Protein AF-A0A523VK83-F1 (afdb_monomer)

Radius of gyration: 17.77 Å; Cα contacts (8 Å, |Δi|>4): 223; chains: 1; bounding box: 40×34×66 Å

Solvent-accessible surface area (backbone atoms only — not comparable to full-atom values): 9450 Å² total; per-residue (Å²): 132,84,78,69,81,55,69,68,56,59,57,77,62,55,79,77,65,87,81,74,56,62,68,62,51,46,54,49,50,48,26,53,52,44,36,54,47,32,74,79,39,60,70,50,50,71,69,32,21,30,29,53,74,44,35,89,83,42,63,64,11,66,59,45,8,43,40,33,51,95,44,71,65,20,43,52,52,40,47,52,48,39,51,55,42,43,51,50,44,30,69,75,64,32,61,71,53,37,51,48,40,29,51,54,24,27,42,51,37,47,52,50,45,56,75,70,50,60,50,84,48,71,45,58,33,42,44,37,12,43,52,33,39,41,51,51,44,34,70,75,47,30,72,45,75,39,70,51,91,88,49,91,59,73,38,37,33,37,59,54,44,52,53,50,53,53,52,32,72,68,42,88,64,47,95

Mean predicted aligned error: 6.49 Å

Foldseek 3Di:
DDDDPPPVVVLVVPPQDPLDCPVLVVLLVQLVVQAVVCVVPVCVLVQQFDQLLCCVVRVNNLPSLLSYADDDLQSVLQSVLSVPLLSVVCRRPNDVVSVVQQSVQSNVVSVVCSVPPDNGDTHHHSVSSSLSSLVVCCVPQQQPFDDDPPRRDTGGSVVVSVVSVVVQVVDPRHD

Structure (mmCIF, N/CA/C/O backbone):
data_AF-A0A523VK83-F1
#
_entry.id   AF-A0A523VK83-F1
#
loop_
_atom_site.group_PDB
_atom_site.id
_atom_site.type_symbol
_atom_site.label_atom_id
_atom_site.label_alt_id
_atom_site.label_comp_id
_atom_site.label_asym_id
_atom_site.label_entity_id
_atom_site.label_seq_id
_atom_site.pdbx_PDB_ins_code
_atom_site.Cartn_x
_atom_site.Cartn_y
_atom_site.Cartn_z
_atom_site.occupancy
_atom_site.B_iso_or_equiv
_atom_site.auth_seq_id
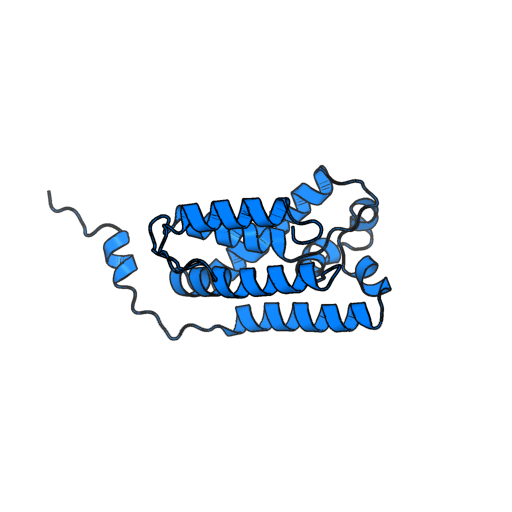_atom_site.auth_comp_id
_atom_site.auth_asym_id
_atom_site.auth_atom_id
_atom_site.pdbx_PDB_model_num
ATOM 1 N N . MET A 1 1 ? -6.320 9.656 44.831 1.00 39.09 1 MET A N 1
ATOM 2 C CA . MET A 1 1 ? -5.625 9.899 43.549 1.00 39.09 1 MET A CA 1
ATOM 3 C C . MET A 1 1 ? -6.657 9.763 42.445 1.00 39.09 1 MET A C 1
ATOM 5 O O . MET A 1 1 ? -7.102 8.655 42.190 1.00 39.09 1 MET A O 1
ATOM 9 N N . ASN A 1 2 ? -7.106 10.881 41.872 1.00 36.34 2 ASN A N 1
ATOM 10 C CA . ASN A 1 2 ? -7.997 10.867 40.713 1.00 36.34 2 ASN A CA 1
ATOM 11 C C . ASN A 1 2 ? -7.197 10.364 39.510 1.00 36.34 2 ASN A C 1
ATOM 13 O O . ASN A 1 2 ? -6.267 11.045 39.074 1.00 36.34 2 ASN A O 1
ATOM 17 N N . LEU A 1 3 ? -7.533 9.174 39.009 1.00 47.09 3 LEU A N 1
ATOM 18 C CA . LEU A 1 3 ? -7.093 8.727 37.692 1.00 47.09 3 LEU A CA 1
ATOM 19 C C . LEU A 1 3 ? -7.618 9.765 36.697 1.00 47.09 3 LEU A C 1
ATOM 21 O O . LEU A 1 3 ? -8.828 9.979 36.591 1.00 47.09 3 LEU A O 1
ATOM 25 N N . LYS A 1 4 ? -6.706 10.494 36.048 1.00 47.31 4 LYS A N 1
ATOM 26 C CA . LYS A 1 4 ? -7.076 11.328 34.903 1.00 47.31 4 LYS A CA 1
ATOM 27 C C . LYS A 1 4 ? -7.744 10.389 33.887 1.00 47.31 4 LYS A C 1
ATOM 29 O O . LYS A 1 4 ? -7.319 9.251 33.793 1.00 47.31 4 LYS A O 1
ATOM 34 N N . PRO A 1 5 ? -8.787 10.795 33.154 1.00 50.03 5 PRO A N 1
ATOM 35 C CA . PRO A 1 5 ? -9.347 9.952 32.105 1.00 50.03 5 PRO A CA 1
ATOM 36 C C . PRO A 1 5 ? -8.283 9.783 31.018 1.00 50.03 5 PRO A C 1
ATOM 38 O O . PRO A 1 5 ? -8.025 10.684 30.217 1.00 50.03 5 PRO A O 1
ATOM 41 N N . ASP A 1 6 ? -7.584 8.659 31.090 1.00 57.16 6 ASP A N 1
ATOM 42 C CA . ASP A 1 6 ? -6.409 8.340 30.298 1.00 57.16 6 ASP A CA 1
ATOM 43 C C . ASP A 1 6 ? -6.800 8.294 28.824 1.00 57.16 6 ASP A C 1
ATOM 45 O O . ASP A 1 6 ? -7.862 7.773 28.494 1.00 57.16 6 ASP A O 1
ATOM 49 N N . PHE A 1 7 ? -5.950 8.853 27.960 1.00 53.97 7 PHE A N 1
ATOM 50 C CA . PHE A 1 7 ? -5.907 8.805 26.487 1.00 53.97 7 PHE A CA 1
ATOM 51 C C . PHE A 1 7 ? -7.018 8.030 25.735 1.00 53.97 7 PHE A C 1
ATOM 53 O O . PHE A 1 7 ? -7.642 8.583 24.832 1.00 53.97 7 PHE A O 1
ATOM 60 N N . ILE A 1 8 ? -7.289 6.782 26.119 1.00 52.12 8 ILE A N 1
ATOM 61 C CA . ILE A 1 8 ? -8.362 5.908 25.622 1.00 52.12 8 ILE A CA 1
ATOM 62 C C . ILE A 1 8 ? -9.760 6.556 25.721 1.00 52.12 8 ILE A C 1
ATOM 64 O O . ILE A 1 8 ? -10.543 6.457 24.778 1.00 52.12 8 ILE A O 1
ATOM 68 N N . TYR A 1 9 ? -10.077 7.263 26.812 1.00 46.09 9 TYR A N 1
ATOM 69 C CA . TYR A 1 9 ? -11.386 7.908 26.995 1.00 46.09 9 TYR A CA 1
ATOM 70 C C . TYR A 1 9 ? -11.573 9.107 26.050 1.00 46.09 9 TYR A C 1
ATOM 72 O O . TYR A 1 9 ? -12.623 9.271 25.432 1.00 46.09 9 TYR A O 1
ATOM 80 N N . ASN A 1 1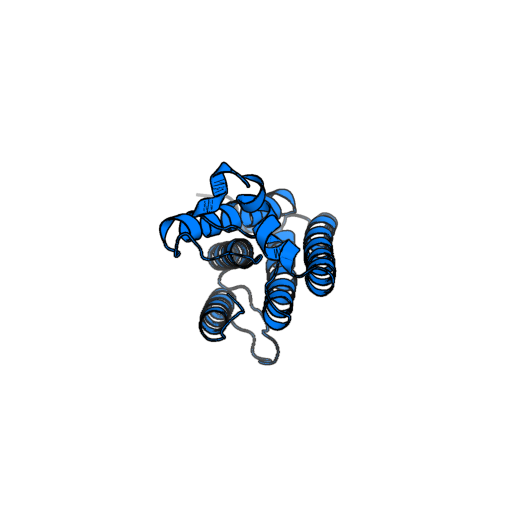0 ? -10.515 9.903 25.856 1.00 45.28 10 ASN A N 1
ATOM 81 C CA . ASN A 1 10 ? -10.504 11.006 24.888 1.00 45.28 10 ASN A CA 1
ATOM 82 C C . ASN A 1 10 ? -10.457 10.516 23.428 1.00 45.28 10 ASN A C 1
ATOM 84 O O . ASN A 1 10 ? -10.894 11.228 22.527 1.00 45.28 10 ASN A O 1
ATOM 88 N N . TRP A 1 11 ? -9.947 9.306 23.182 1.00 51.19 11 TRP A N 1
ATOM 89 C CA . TRP A 1 11 ? -9.942 8.658 21.869 1.00 51.19 11 TRP A CA 1
ATOM 90 C C . TRP A 1 11 ? -11.340 8.179 21.456 1.00 51.19 11 TRP A C 1
ATOM 92 O O . TRP A 1 11 ? -11.766 8.467 20.341 1.00 51.19 11 TRP A O 1
ATOM 102 N N . ALA A 1 12 ? -12.088 7.547 22.367 1.00 49.59 12 ALA A N 1
ATOM 103 C CA . ALA A 1 12 ? -13.473 7.132 22.118 1.00 49.59 12 ALA A CA 1
ATOM 104 C C . ALA A 1 12 ? -14.435 8.321 21.902 1.00 49.59 12 ALA A C 1
ATOM 106 O O . ALA A 1 12 ? -15.454 8.182 21.232 1.00 49.59 12 ALA A O 1
ATOM 107 N N . MET A 1 13 ? -14.096 9.491 22.458 1.00 45.09 13 MET A N 1
ATOM 108 C CA . MET A 1 13 ? -14.888 10.729 22.411 1.00 45.09 13 MET A CA 1
ATOM 109 C C . MET A 1 13 ? -14.418 11.736 21.347 1.00 45.09 13 MET A C 1
ATOM 111 O O . MET A 1 13 ? -14.970 12.836 21.276 1.00 45.09 13 MET A O 1
ATOM 115 N N . ARG A 1 14 ? -13.424 11.412 20.499 1.00 55.75 14 ARG A N 1
ATOM 116 C CA . ARG A 1 14 ? -13.142 12.251 19.324 1.00 55.75 14 ARG A CA 1
ATOM 117 C C . ARG A 1 14 ? -14.352 12.167 18.403 1.00 55.75 14 ARG A C 1
ATOM 119 O O . ARG A 1 14 ? -14.524 11.194 17.680 1.00 55.75 14 ARG A O 1
ATOM 126 N N . THR A 1 15 ? -15.180 13.206 18.427 1.00 45.88 15 THR A N 1
ATOM 127 C CA . THR A 1 15 ? -16.202 13.469 17.416 1.00 45.88 15 THR A CA 1
ATOM 128 C C . THR A 1 15 ? -15.536 13.391 16.050 1.00 45.88 15 THR A C 1
ATOM 130 O O . THR A 1 15 ? -14.782 14.288 15.666 1.00 45.88 15 THR A O 1
ATOM 133 N N . TYR A 1 16 ? -15.747 12.273 15.357 1.00 52.84 16 TYR A N 1
ATOM 134 C CA . TYR A 1 16 ? -15.244 12.059 14.014 1.00 52.84 16 TYR A CA 1
ATOM 135 C C . TYR A 1 16 ? -15.818 13.166 13.130 1.00 52.84 16 TYR A C 1
ATOM 137 O O . TYR A 1 16 ? -17.025 13.226 12.900 1.00 52.84 16 TYR A O 1
ATOM 145 N N . GLY A 1 17 ? -14.953 14.061 12.647 1.00 53.78 17 GLY A N 1
ATOM 146 C CA . GLY A 1 17 ? -15.298 14.885 11.494 1.00 53.78 17 GLY A CA 1
ATOM 147 C C . GLY A 1 17 ? -15.675 13.984 10.309 1.00 53.78 17 GLY A C 1
ATOM 148 O O . GLY A 1 17 ? -15.381 12.783 10.336 1.00 53.78 17 GLY A O 1
ATOM 149 N N . PRO A 1 18 ? -16.324 14.523 9.264 1.00 59.97 18 PRO A N 1
ATOM 150 C CA . PRO A 1 18 ? -16.64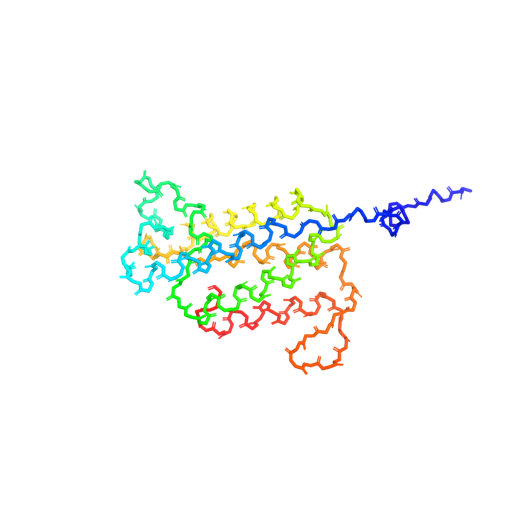3 13.744 8.073 1.00 59.97 18 PRO A CA 1
ATOM 151 C C . PRO A 1 18 ? -15.383 13.027 7.573 1.00 59.97 18 PRO A C 1
ATOM 153 O O . PRO A 1 18 ? -14.348 13.648 7.328 1.00 59.97 18 PRO A O 1
ATOM 156 N N . VAL A 1 19 ? -15.454 11.697 7.491 1.00 67.19 19 VAL A N 1
ATOM 157 C CA . VAL A 1 19 ? -14.323 10.866 7.073 1.00 67.19 19 VAL A CA 1
ATOM 158 C C . VAL A 1 19 ? -14.108 11.103 5.585 1.00 67.19 19 VAL A C 1
ATOM 160 O O . VAL A 1 19 ? -14.899 10.657 4.755 1.00 67.19 19 VAL A O 1
ATOM 163 N N . ASN A 1 20 ? -13.035 11.814 5.255 1.00 81.06 20 ASN A N 1
ATOM 164 C CA . ASN A 1 20 ? -12.647 12.057 3.879 1.00 81.06 20 ASN A CA 1
ATOM 165 C C . ASN A 1 20 ? -11.939 10.818 3.311 1.00 81.06 20 ASN A C 1
ATOM 167 O O . ASN A 1 20 ? -10.779 10.563 3.621 1.00 81.06 20 ASN A O 1
ATOM 171 N N . LEU A 1 21 ? -12.645 10.038 2.488 1.00 86.81 21 LEU A N 1
ATOM 172 C CA . LEU A 1 21 ? -12.088 8.860 1.814 1.00 86.81 21 LEU A CA 1
ATOM 173 C C . LEU A 1 21 ? -11.334 9.209 0.518 1.00 86.81 21 LEU A C 1
ATOM 175 O O . LEU A 1 21 ? -10.878 8.297 -0.169 1.00 86.81 21 LEU A O 1
ATOM 179 N N . ASN A 1 22 ? -11.197 10.492 0.163 1.00 91.31 22 ASN A N 1
ATOM 180 C CA . ASN A 1 22 ? -10.659 10.902 -1.136 1.00 91.31 22 ASN A CA 1
ATOM 181 C C . ASN A 1 22 ? -9.246 10.371 -1.377 1.00 91.31 22 ASN A C 1
ATOM 183 O O . ASN A 1 22 ? -8.973 9.881 -2.466 1.00 91.31 22 ASN A O 1
ATOM 187 N N . ALA A 1 23 ? -8.369 10.406 -0.371 1.00 93.81 23 ALA A N 1
ATOM 188 C CA . ALA A 1 23 ? -7.006 9.902 -0.516 1.00 93.81 23 ALA A CA 1
ATOM 189 C C . ALA A 1 23 ? -6.968 8.385 -0.772 1.00 93.81 23 ALA A C 1
ATOM 191 O O . ALA A 1 23 ? -6.262 7.924 -1.665 1.00 93.81 23 ALA A O 1
ATOM 192 N N . LEU A 1 24 ? -7.784 7.614 -0.045 1.00 96.75 24 LEU A N 1
ATOM 193 C CA . LEU A 1 24 ? -7.911 6.169 -0.242 1.00 96.75 24 LEU A CA 1
ATOM 194 C C . LEU A 1 24 ? -8.421 5.845 -1.652 1.00 96.75 24 LEU A C 1
ATOM 196 O O . LEU A 1 24 ? -7.824 5.034 -2.359 1.00 96.75 24 LEU A O 1
ATOM 200 N N . TRP A 1 25 ? -9.505 6.499 -2.073 1.00 96.94 25 TRP A N 1
ATOM 201 C CA . TRP A 1 25 ? -10.079 6.293 -3.401 1.00 96.94 25 TRP A CA 1
ATOM 202 C C . TRP A 1 25 ? -9.153 6.754 -4.519 1.00 96.94 25 TRP A C 1
ATOM 204 O O . TRP A 1 25 ? -9.090 6.096 -5.552 1.00 96.94 25 TRP A O 1
ATOM 214 N N . PHE A 1 26 ? -8.404 7.835 -4.309 1.00 97.56 26 PHE A N 1
ATOM 215 C CA . PHE A 1 26 ? -7.387 8.291 -5.246 1.00 97.56 26 PHE A CA 1
ATOM 216 C C . PHE A 1 26 ? -6.301 7.232 -5.437 1.00 97.56 26 PHE A C 1
ATOM 218 O O . PHE A 1 26 ? -5.976 6.897 -6.570 1.00 97.56 26 PHE A O 1
ATOM 225 N N . MET A 1 27 ? -5.782 6.656 -4.351 1.00 98.38 27 MET A N 1
ATOM 226 C CA . MET A 1 27 ? -4.757 5.612 -4.426 1.00 98.38 27 MET A CA 1
ATOM 227 C C . MET A 1 27 ? -5.273 4.354 -5.134 1.00 98.38 27 MET A C 1
ATOM 229 O O . MET A 1 27 ? -4.594 3.834 -6.015 1.00 98.38 27 MET A O 1
ATOM 233 N N . ILE A 1 28 ? -6.492 3.907 -4.807 1.00 98.50 28 ILE A N 1
ATOM 234 C CA . ILE A 1 28 ? -7.137 2.772 -5.486 1.00 98.50 28 ILE A CA 1
ATOM 235 C C . ILE A 1 28 ? -7.337 3.080 -6.974 1.00 98.50 28 ILE A C 1
ATOM 237 O O . ILE A 1 28 ? -6.965 2.282 -7.832 1.00 98.50 28 ILE A O 1
ATOM 241 N N . GLY A 1 29 ? -7.893 4.250 -7.295 1.00 98.38 29 GLY A N 1
ATOM 242 C CA . GLY A 1 29 ? -8.142 4.680 -8.669 1.00 98.38 29 GLY A CA 1
ATOM 243 C C . GLY A 1 29 ? -6.857 4.792 -9.487 1.00 98.38 29 GLY A C 1
ATOM 244 O O . GLY A 1 29 ? -6.825 4.347 -10.634 1.00 98.38 29 GLY A O 1
ATOM 245 N N . LEU A 1 30 ? -5.782 5.312 -8.890 1.00 98.50 30 LEU A N 1
ATOM 246 C CA . LEU A 1 30 ? -4.458 5.385 -9.503 1.00 98.50 30 LEU A CA 1
ATOM 247 C C . LEU A 1 30 ? -3.910 3.985 -9.798 1.00 98.50 30 LEU A C 1
ATOM 249 O O . LEU A 1 30 ? -3.506 3.725 -10.929 1.00 98.50 30 LEU A O 1
ATOM 253 N N . SER A 1 31 ? -3.948 3.069 -8.827 1.00 98.50 31 SER A N 1
ATOM 254 C CA . SER A 1 31 ? -3.484 1.690 -9.015 1.00 98.50 31 SER A CA 1
ATOM 255 C C . SER A 1 31 ? -4.264 0.943 -10.092 1.00 98.50 31 SER A C 1
ATOM 257 O O . SER A 1 31 ? -3.668 0.277 -10.936 1.00 98.50 31 SER A O 1
ATOM 259 N N . VAL A 1 32 ? -5.592 1.085 -10.107 1.00 98.44 32 VAL A N 1
ATOM 260 C CA . VAL A 1 32 ? -6.450 0.482 -11.136 1.00 98.44 32 VAL A CA 1
ATOM 261 C C . VAL A 1 32 ? -6.154 1.076 -12.511 1.00 98.44 32 VAL A C 1
ATOM 263 O O . VAL A 1 32 ? -6.004 0.332 -13.477 1.00 98.44 32 VAL A O 1
ATOM 266 N N . SER A 1 33 ? -6.002 2.398 -12.607 1.00 98.38 33 SER A N 1
ATOM 267 C CA . SER A 1 33 ? -5.678 3.069 -13.871 1.00 98.38 33 SER A CA 1
ATOM 268 C C . SER A 1 33 ? -4.323 2.617 -14.417 1.00 98.38 33 SER A C 1
ATOM 270 O O . SER A 1 33 ? -4.221 2.271 -15.592 1.00 98.38 33 SER A O 1
ATOM 272 N N . LEU A 1 34 ? -3.294 2.549 -13.566 1.00 98.19 34 LEU A N 1
ATOM 273 C CA . LEU A 1 34 ? -1.971 2.057 -13.954 1.00 98.19 34 LEU A CA 1
ATOM 274 C C . LEU A 1 34 ? -2.004 0.586 -14.365 1.00 98.19 34 LEU A C 1
ATOM 276 O O . LEU A 1 34 ? -1.321 0.218 -15.313 1.00 98.19 34 LEU A O 1
ATOM 280 N N . PHE A 1 35 ? -2.829 -0.241 -13.723 1.00 98.06 35 PHE A N 1
ATOM 281 C CA . PHE A 1 35 ? -3.013 -1.626 -14.145 1.00 98.06 35 PHE A CA 1
ATOM 282 C C . PHE A 1 35 ? -3.645 -1.732 -15.537 1.00 98.06 35 PHE A C 1
ATOM 284 O O . PHE A 1 35 ? -3.191 -2.518 -16.357 1.00 98.06 35 PHE A O 1
ATOM 291 N N . PHE A 1 36 ? -4.631 -0.896 -15.874 1.00 98.12 36 PHE A N 1
ATOM 292 C CA . PHE A 1 36 ? -5.132 -0.844 -17.253 1.00 98.12 36 PHE A CA 1
ATOM 293 C C . PHE A 1 36 ? -4.055 -0.399 -18.247 1.00 98.12 36 PHE A C 1
ATOM 295 O O . PHE A 1 36 ? -3.973 -0.949 -19.344 1.00 98.12 36 PHE A O 1
ATOM 302 N N . VAL A 1 37 ? -3.194 0.549 -17.866 1.00 98.00 37 VAL A N 1
ATOM 303 C CA . VAL A 1 37 ? -2.048 0.941 -18.699 1.00 98.00 37 VAL A CA 1
ATOM 304 C C . VAL A 1 37 ? -1.094 -0.237 -18.900 1.00 98.00 37 VAL A C 1
ATOM 306 O O . VAL A 1 37 ? -0.707 -0.491 -20.038 1.00 98.00 37 VAL A O 1
ATOM 309 N N . THR A 1 38 ? -0.762 -1.007 -17.858 1.00 96.81 38 THR A N 1
ATOM 310 C CA . THR A 1 38 ? 0.117 -2.180 -18.002 1.00 96.81 38 THR A CA 1
ATOM 311 C C . THR A 1 38 ? -0.519 -3.307 -18.817 1.00 96.81 38 THR A C 1
ATOM 313 O O . THR A 1 38 ? 0.205 -4.031 -19.491 1.00 96.81 38 THR A O 1
ATOM 316 N N . LEU A 1 39 ? -1.852 -3.432 -18.851 1.00 96.50 39 LEU A N 1
ATOM 317 C CA . LEU A 1 39 ? -2.531 -4.361 -19.767 1.00 96.50 39 LEU A CA 1
ATOM 318 C C . LEU A 1 39 ? -2.361 -3.963 -21.242 1.00 96.50 39 LEU A C 1
ATOM 320 O O . LEU A 1 39 ? -2.269 -4.831 -22.107 1.00 96.50 39 LEU A O 1
ATOM 324 N N . LEU A 1 40 ? -2.319 -2.661 -21.540 1.00 97.44 40 LEU A N 1
ATOM 325 C CA . LEU A 1 40 ? -2.146 -2.140 -22.903 1.00 97.44 40 LEU A CA 1
ATOM 326 C C . LEU A 1 40 ? -0.672 -2.032 -23.322 1.00 97.44 40 LEU A C 1
ATOM 328 O O . LEU A 1 40 ? -0.362 -2.067 -24.516 1.00 97.44 40 LEU A O 1
ATOM 332 N N . ARG A 1 41 ? 0.217 -1.825 -22.347 1.00 97.12 41 ARG A N 1
ATOM 333 C CA . ARG A 1 41 ? 1.654 -1.558 -22.495 1.00 97.12 41 ARG A CA 1
ATOM 334 C C . ARG A 1 41 ? 2.427 -2.281 -21.384 1.00 97.12 41 ARG A C 1
ATOM 336 O O . ARG A 1 41 ? 2.821 -1.633 -20.405 1.00 97.12 41 ARG A O 1
ATOM 343 N N . PRO A 1 42 ? 2.615 -3.612 -21.485 1.00 96.19 42 PRO A N 1
ATOM 344 C CA . PRO A 1 42 ? 3.240 -4.423 -20.435 1.00 96.19 42 PRO A CA 1
ATOM 345 C C . PRO A 1 42 ? 4.614 -3.919 -19.989 1.00 96.19 42 PRO A C 1
ATOM 347 O O . PRO A 1 42 ? 4.940 -3.983 -18.809 1.00 96.19 42 PRO A O 1
ATOM 350 N N . GLU A 1 43 ? 5.388 -3.336 -20.902 1.00 95.62 43 GLU A N 1
ATO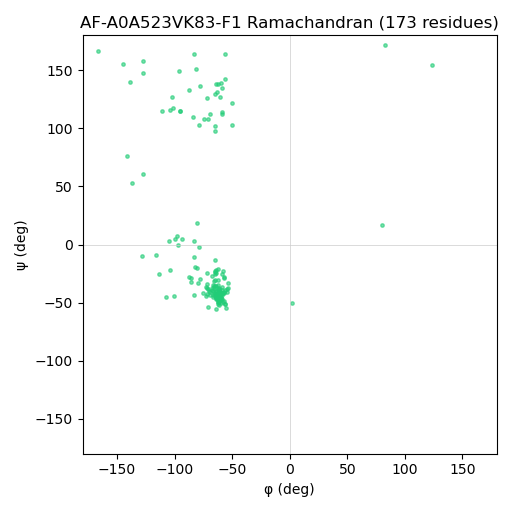M 351 C CA . GLU A 1 43 ? 6.699 -2.740 -20.652 1.00 95.62 43 GLU A CA 1
ATOM 352 C C . GLU A 1 43 ? 6.689 -1.620 -19.599 1.00 95.62 43 GLU A C 1
ATOM 354 O O . GLU A 1 43 ? 7.699 -1.381 -18.938 1.00 95.62 43 GLU A O 1
ATOM 359 N N . THR A 1 44 ? 5.532 -0.989 -19.369 1.00 96.25 44 THR A N 1
ATOM 360 C CA . THR A 1 44 ? 5.340 0.031 -18.327 1.00 96.25 44 THR A CA 1
ATOM 361 C C . THR A 1 44 ? 5.688 -0.503 -16.933 1.00 96.25 44 THR A C 1
ATOM 363 O O . THR A 1 44 ? 6.128 0.261 -16.073 1.00 96.25 44 THR A O 1
ATOM 366 N N . ILE A 1 45 ? 5.553 -1.818 -16.704 1.00 96.62 45 ILE A N 1
ATOM 367 C CA . ILE A 1 45 ? 5.913 -2.438 -15.426 1.00 96.62 45 ILE A CA 1
ATOM 368 C C . ILE A 1 45 ? 7.401 -2.282 -15.103 1.00 96.62 45 ILE A C 1
ATOM 370 O O . ILE A 1 45 ? 7.743 -2.088 -13.944 1.00 96.62 45 ILE A O 1
ATOM 374 N N . TYR A 1 46 ? 8.278 -2.306 -16.109 1.00 96.12 46 TYR A N 1
ATOM 375 C CA . TYR A 1 46 ? 9.724 -2.182 -15.915 1.00 96.12 46 TYR A CA 1
ATOM 376 C C . TYR A 1 46 ? 10.171 -0.733 -15.736 1.00 96.12 46 TYR A C 1
ATOM 378 O O . TYR A 1 46 ? 11.243 -0.499 -15.198 1.00 96.12 46 TYR A O 1
ATOM 386 N N . PHE A 1 47 ? 9.354 0.227 -16.177 1.00 97.00 47 PHE A N 1
ATOM 387 C CA . PHE A 1 47 ? 9.615 1.655 -16.000 1.00 97.00 47 PHE A CA 1
ATOM 388 C C . PHE A 1 47 ? 9.110 2.184 -14.652 1.00 97.00 47 PHE A C 1
ATOM 390 O O . PHE A 1 47 ? 9.669 3.127 -14.098 1.00 97.00 47 PHE A O 1
ATOM 397 N N . LEU A 1 48 ? 8.019 1.613 -14.132 1.00 97.94 48 LEU A N 1
ATOM 398 C CA . LEU A 1 48 ? 7.401 2.049 -12.876 1.00 97.94 48 LEU A CA 1
ATOM 399 C C . LEU A 1 48 ? 7.690 1.113 -11.696 1.00 97.94 48 LEU A C 1
ATOM 401 O O . LEU A 1 48 ? 7.561 1.542 -10.548 1.00 97.94 48 LEU A O 1
ATOM 405 N N . GLY A 1 49 ? 8.044 -0.143 -11.959 1.00 97.81 49 GLY A N 1
ATOM 406 C CA . GLY A 1 49 ? 8.402 -1.139 -10.957 1.00 97.81 49 GLY A CA 1
ATOM 407 C C . GLY A 1 49 ? 9.842 -0.999 -10.480 1.00 97.81 49 GLY A C 1
ATOM 408 O O . GLY A 1 49 ? 10.724 -0.544 -11.201 1.00 97.81 49 GLY A O 1
ATOM 409 N N . LEU A 1 50 ? 10.083 -1.400 -9.238 1.00 98.12 50 LEU A N 1
ATOM 410 C CA . LEU A 1 50 ? 11.367 -1.243 -8.573 1.00 98.12 50 LEU A CA 1
ATOM 411 C C . LEU A 1 50 ? 12.299 -2.388 -8.952 1.00 98.12 50 LEU A C 1
ATOM 413 O O . LEU A 1 50 ? 12.103 -3.515 -8.512 1.00 98.12 50 LEU A O 1
ATOM 417 N N . THR A 1 51 ? 13.337 -2.101 -9.732 1.00 98.06 51 THR A N 1
ATOM 418 C CA . THR A 1 51 ? 14.414 -3.060 -10.014 1.00 98.06 51 THR A CA 1
ATOM 419 C C . THR A 1 51 ? 15.690 -2.573 -9.324 1.00 98.06 51 THR A C 1
ATOM 421 O O . THR A 1 51 ? 16.182 -1.509 -9.704 1.00 98.06 51 THR A O 1
ATOM 424 N N . PRO A 1 52 ? 16.249 -3.292 -8.325 1.00 97.50 52 PRO A N 1
ATOM 425 C CA . PRO A 1 52 ? 17.354 -2.779 -7.511 1.00 97.50 52 PRO A CA 1
ATOM 426 C C . PRO A 1 52 ? 18.575 -2.350 -8.332 1.00 97.50 52 PRO A C 1
ATOM 428 O O . PRO A 1 52 ? 19.156 -1.303 -8.061 1.00 97.50 52 PRO A O 1
ATOM 431 N N . ALA A 1 53 ? 18.917 -3.105 -9.381 1.00 97.12 53 ALA A N 1
ATOM 432 C CA . ALA A 1 53 ? 20.028 -2.783 -10.277 1.00 97.12 53 ALA A CA 1
ATOM 433 C C . ALA A 1 53 ? 19.831 -1.487 -11.085 1.00 97.12 53 ALA A C 1
ATOM 435 O O . ALA A 1 53 ? 20.813 -0.900 -11.524 1.00 97.12 53 ALA A O 1
ATOM 436 N N . LEU A 1 54 ? 18.586 -1.037 -11.278 1.00 97.06 54 LEU A N 1
ATOM 437 C CA . LEU A 1 54 ? 18.242 0.153 -12.066 1.00 97.06 54 LEU A CA 1
ATOM 438 C C . LEU A 1 54 ? 17.850 1.349 -11.193 1.00 97.06 54 LEU A C 1
ATOM 440 O O . LEU A 1 54 ? 17.486 2.398 -11.718 1.00 97.06 54 LEU A O 1
ATOM 444 N N . LEU A 1 55 ? 17.919 1.228 -9.864 1.00 96.44 55 LEU A N 1
ATOM 445 C CA . LEU A 1 55 ? 17.420 2.256 -8.948 1.00 96.44 55 LEU A CA 1
ATOM 446 C C . LEU A 1 55 ? 18.096 3.622 -9.153 1.00 96.44 55 LEU A C 1
ATOM 448 O O . LEU A 1 55 ? 17.436 4.652 -9.041 1.00 96.44 55 LEU A O 1
ATOM 452 N N . SER A 1 56 ? 19.393 3.643 -9.473 1.00 96.75 56 SER A N 1
ATOM 453 C CA . SER A 1 56 ? 20.128 4.884 -9.755 1.00 96.75 56 SER A CA 1
ATOM 454 C C . SER A 1 56 ? 19.640 5.598 -11.016 1.00 96.75 56 SER A C 1
ATOM 456 O O . SER A 1 56 ? 19.688 6.822 -11.084 1.00 96.75 56 SER A O 1
ATOM 458 N N . GLU A 1 57 ? 19.172 4.840 -12.005 1.00 97.62 57 GLU A N 1
ATOM 459 C CA . GLU A 1 57 ? 18.658 5.359 -13.276 1.00 97.62 57 GLU A CA 1
ATOM 460 C C . GLU A 1 57 ? 17.163 5.685 -13.189 1.00 97.62 57 GLU A C 1
ATOM 462 O O . GLU A 1 57 ? 16.675 6.579 -13.879 1.00 97.62 57 GLU A O 1
ATOM 467 N N . GLN A 1 58 ? 16.440 4.976 -12.319 1.00 97.50 58 GLN A N 1
ATOM 468 C CA . GLN A 1 58 ? 14.992 5.063 -12.163 1.00 97.50 58 GLN A CA 1
ATOM 469 C C . GLN A 1 58 ? 14.588 5.308 -10.698 1.00 97.50 58 GLN A C 1
ATOM 471 O O . GLN A 1 58 ? 13.860 4.506 -10.103 1.00 97.50 58 GLN A O 1
ATOM 476 N N . PRO A 1 59 ? 15.016 6.423 -10.075 1.00 97.38 59 PRO A N 1
ATOM 477 C CA . PRO A 1 59 ? 14.795 6.666 -8.647 1.00 97.38 59 PRO A CA 1
ATOM 478 C C . PRO A 1 59 ? 13.314 6.817 -8.270 1.00 97.38 59 PRO A C 1
ATOM 480 O O . PRO A 1 59 ? 12.938 6.560 -7.128 1.00 97.38 59 PRO A O 1
ATOM 483 N N . TRP A 1 60 ? 12.445 7.193 -9.216 1.00 98.19 60 TRP A N 1
ATOM 484 C CA . TRP A 1 60 ? 10.997 7.292 -8.986 1.00 98.19 60 TRP A CA 1
ATOM 485 C C . TRP A 1 60 ? 10.347 5.937 -8.669 1.00 98.19 60 TRP A C 1
ATOM 487 O O . TRP A 1 60 ? 9.301 5.906 -8.015 1.00 98.19 60 TRP A O 1
ATOM 497 N N . THR A 1 61 ? 10.980 4.824 -9.065 1.00 98.06 61 THR A N 1
ATOM 498 C CA . THR A 1 61 ? 10.464 3.461 -8.858 1.00 98.06 61 THR A CA 1
ATOM 499 C C . THR A 1 61 ? 10.315 3.092 -7.389 1.00 98.06 61 THR A C 1
ATOM 501 O O . THR A 1 61 ? 9.473 2.260 -7.058 1.00 98.06 61 THR A O 1
ATOM 504 N N . ILE A 1 62 ? 11.021 3.772 -6.480 1.00 97.56 62 ILE A N 1
ATOM 505 C CA . ILE A 1 62 ? 10.849 3.579 -5.036 1.00 97.56 62 ILE A CA 1
ATOM 506 C C . ILE A 1 62 ? 9.451 3.982 -4.541 1.00 97.56 62 ILE A C 1
ATOM 508 O O . ILE A 1 62 ? 8.997 3.458 -3.528 1.00 97.56 62 ILE A O 1
ATOM 512 N N . ILE A 1 63 ? 8.757 4.879 -5.252 1.00 98.19 63 ILE A N 1
ATOM 513 C CA . ILE A 1 63 ? 7.374 5.275 -4.953 1.00 98.19 63 ILE A CA 1
ATOM 514 C C . ILE A 1 63 ? 6.405 4.691 -5.978 1.00 98.19 63 ILE A C 1
ATOM 516 O O . ILE A 1 63 ? 5.365 4.163 -5.594 1.00 98.19 63 ILE A O 1
ATOM 520 N N . SER A 1 64 ? 6.707 4.764 -7.279 1.00 98.38 64 SER A N 1
ATOM 521 C CA . SER A 1 64 ? 5.752 4.328 -8.307 1.00 98.38 64 SER A CA 1
ATOM 522 C C . SER A 1 64 ? 5.458 2.829 -8.251 1.00 98.38 64 SER A C 1
ATOM 524 O O . SER A 1 64 ? 4.327 2.435 -8.534 1.00 98.38 64 SER A O 1
ATOM 526 N N . SER A 1 65 ? 6.419 2.004 -7.815 1.00 98.19 65 SER A N 1
ATOM 527 C CA . SER A 1 65 ? 6.227 0.554 -7.652 1.00 98.19 65 SER A CA 1
ATOM 528 C C . SER A 1 65 ? 5.076 0.215 -6.711 1.00 98.19 65 SER A C 1
ATOM 530 O O . SER A 1 65 ? 4.393 -0.781 -6.933 1.00 98.19 65 SER A O 1
ATOM 532 N N . MET A 1 66 ? 4.788 1.088 -5.740 1.00 98.50 66 MET A N 1
ATOM 533 C CA . MET A 1 66 ? 3.696 0.927 -4.777 1.00 98.50 66 MET A CA 1
ATOM 534 C C . MET A 1 66 ? 2.301 0.970 -5.421 1.00 98.50 66 MET A C 1
ATOM 536 O O . MET A 1 66 ? 1.318 0.623 -4.770 1.00 98.50 66 MET A O 1
ATOM 540 N N . PHE A 1 67 ? 2.188 1.410 -6.679 1.00 98.50 67 PHE A N 1
ATOM 541 C CA . PHE A 1 67 ? 0.912 1.549 -7.385 1.00 98.50 67 PHE A CA 1
ATOM 542 C C . PHE A 1 67 ? 0.774 0.626 -8.600 1.00 98.50 67 PHE A C 1
ATOM 544 O O . PHE A 1 67 ? -0.322 0.519 -9.153 1.00 98.50 67 PHE A O 1
ATOM 551 N N . VAL A 1 68 ? 1.843 -0.058 -9.007 1.00 97.88 68 VAL A N 1
ATOM 552 C CA . VAL A 1 68 ? 1.848 -0.977 -10.154 1.00 97.88 68 VAL A CA 1
ATOM 553 C C . VAL A 1 68 ? 1.643 -2.411 -9.680 1.00 97.88 68 VAL A C 1
ATOM 555 O O . VAL A 1 68 ? 2.029 -2.754 -8.571 1.00 97.88 68 VAL A O 1
ATOM 558 N N . HIS A 1 69 ? 1.010 -3.255 -10.496 1.00 97.56 69 HIS A N 1
ATOM 559 C CA . HIS A 1 69 ? 0.707 -4.641 -10.136 1.00 97.56 69 HIS A CA 1
ATOM 560 C C . HIS A 1 69 ? 0.956 -5.573 -11.329 1.00 97.56 69 HIS A C 1
ATOM 562 O O . HIS A 1 69 ? 0.627 -5.237 -12.465 1.00 97.56 69 HIS A O 1
ATOM 568 N N . ALA A 1 70 ? 1.528 -6.749 -11.060 1.00 94.00 70 ALA A N 1
ATOM 569 C CA . ALA A 1 70 ? 1.968 -7.704 -12.086 1.00 94.00 70 ALA A CA 1
ATOM 570 C C . ALA A 1 70 ? 0.860 -8.627 -12.627 1.00 94.00 70 ALA A C 1
ATOM 572 O O . ALA A 1 70 ? 1.070 -9.330 -13.611 1.00 94.00 70 ALA A O 1
ATOM 573 N N . GLY A 1 71 ? -0.316 -8.658 -11.996 1.00 94.62 71 GLY A N 1
ATOM 574 C CA . GLY A 1 71 ? -1.391 -9.563 -12.390 1.00 94.62 71 GLY A CA 1
ATOM 575 C C . GLY A 1 71 ? -2.732 -9.213 -11.762 1.00 94.62 71 GLY A C 1
ATOM 576 O O . GLY A 1 71 ? -2.808 -8.421 -10.822 1.00 94.62 71 GLY A O 1
ATOM 577 N N . PHE A 1 72 ? -3.795 -9.821 -12.289 1.00 94.88 72 PHE A N 1
ATOM 578 C CA . PHE A 1 72 ? -5.167 -9.534 -11.866 1.00 94.88 72 PHE A CA 1
ATOM 579 C C . PHE A 1 72 ? -5.429 -9.911 -10.402 1.00 94.88 72 PHE A C 1
ATOM 581 O O . PHE A 1 72 ? -5.977 -9.105 -9.654 1.00 94.88 72 PHE A O 1
ATOM 588 N N . SER A 1 73 ? -5.005 -11.104 -9.970 1.00 93.69 73 SER A N 1
ATOM 589 C CA . SER A 1 73 ? -5.102 -11.509 -8.561 1.00 93.69 73 SER A CA 1
ATOM 590 C C . SER A 1 73 ? -4.337 -10.539 -7.663 1.00 93.69 73 SER A C 1
ATOM 592 O O . SER A 1 73 ? -4.872 -10.090 -6.651 1.00 93.69 73 SER A O 1
ATOM 594 N N . HIS A 1 74 ? -3.132 -10.149 -8.081 1.00 95.56 74 HIS A N 1
ATOM 595 C CA . HIS A 1 74 ? -2.275 -9.240 -7.334 1.00 95.56 74 HIS A CA 1
ATOM 596 C C . HIS A 1 74 ? -2.989 -7.917 -7.024 1.00 95.56 74 HIS A C 1
ATOM 598 O O . HIS A 1 74 ? -3.128 -7.546 -5.856 1.00 95.56 74 HIS A O 1
ATOM 604 N N . ILE A 1 75 ? -3.509 -7.234 -8.051 1.00 97.31 75 ILE A N 1
ATOM 605 C CA . ILE A 1 75 ? -4.244 -5.981 -7.849 1.00 97.31 75 ILE A CA 1
ATOM 606 C C . ILE A 1 75 ? -5.553 -6.199 -7.090 1.00 97.31 75 ILE A C 1
ATOM 608 O O . ILE A 1 75 ? -5.857 -5.420 -6.192 1.00 97.31 75 ILE A O 1
ATOM 612 N N . LEU A 1 76 ? -6.311 -7.256 -7.391 1.00 95.38 76 LEU A N 1
ATOM 613 C CA . LEU A 1 76 ? -7.598 -7.516 -6.747 1.00 95.38 76 LEU A CA 1
ATOM 614 C C . LEU A 1 76 ? -7.450 -7.599 -5.223 1.00 95.38 76 LEU A C 1
ATOM 616 O O . LEU A 1 76 ? -8.142 -6.892 -4.489 1.00 95.38 76 LEU A O 1
ATOM 620 N N . PHE A 1 77 ? -6.514 -8.419 -4.744 1.00 93.75 77 PHE A N 1
ATOM 621 C CA . PHE A 1 77 ? -6.300 -8.603 -3.312 1.00 93.75 77 PHE A CA 1
ATOM 622 C C . PHE A 1 77 ? -5.649 -7.385 -2.652 1.00 93.75 77 PHE A C 1
ATOM 624 O O . PHE A 1 77 ? -6.021 -7.051 -1.524 1.00 93.75 77 PHE A O 1
ATOM 631 N N . ASN A 1 78 ? -4.764 -6.663 -3.347 1.00 96.62 78 ASN A N 1
ATOM 632 C CA . ASN A 1 78 ? -4.216 -5.406 -2.832 1.00 96.62 78 ASN A CA 1
ATOM 633 C C . ASN A 1 78 ? -5.307 -4.342 -2.676 1.00 96.62 78 ASN A C 1
ATOM 635 O O . ASN A 1 78 ? -5.381 -3.700 -1.635 1.00 96.62 78 ASN A O 1
ATOM 639 N N . MET A 1 79 ? -6.196 -4.173 -3.656 1.00 97.44 79 MET A N 1
ATOM 640 C CA . MET A 1 79 ? -7.246 -3.150 -3.591 1.00 97.44 79 MET A CA 1
ATOM 641 C C . MET A 1 79 ? -8.319 -3.487 -2.557 1.00 97.44 79 MET A C 1
ATOM 643 O O . MET A 1 79 ? -8.755 -2.598 -1.828 1.00 97.44 79 MET A O 1
ATOM 647 N N . ILE A 1 80 ? -8.700 -4.763 -2.428 1.00 94.31 80 ILE A N 1
ATOM 648 C CA . ILE A 1 80 ? -9.592 -5.226 -1.355 1.00 94.31 80 ILE A CA 1
ATOM 649 C C . ILE A 1 80 ? -8.962 -4.930 0.012 1.00 94.31 80 ILE A C 1
ATOM 651 O O . ILE A 1 80 ? -9.593 -4.312 0.871 1.00 94.31 80 ILE A O 1
ATOM 655 N N . SER A 1 81 ? -7.701 -5.316 0.206 1.00 94.81 81 SER A N 1
ATOM 656 C CA . SER A 1 81 ? -7.007 -5.143 1.486 1.00 94.81 81 SER A CA 1
ATOM 657 C C . SER A 1 81 ? -6.784 -3.668 1.817 1.00 94.81 81 SER A C 1
ATOM 659 O O . SER A 1 81 ? -7.054 -3.243 2.941 1.00 94.81 81 SER A O 1
ATOM 661 N N . LEU A 1 82 ? -6.371 -2.864 0.833 1.00 97.19 82 LEU A N 1
ATOM 662 C CA . LEU A 1 82 ? -6.221 -1.419 0.964 1.00 97.19 82 LEU A CA 1
ATOM 663 C C . LEU A 1 82 ? -7.556 -0.754 1.298 1.00 97.19 82 LEU A C 1
ATOM 665 O O . LEU A 1 82 ? -7.598 0.093 2.183 1.00 97.19 82 LEU A O 1
ATOM 669 N N . TYR A 1 83 ? -8.655 -1.154 0.656 1.00 95.62 83 TYR A N 1
ATOM 670 C CA . TYR A 1 83 ? -9.973 -0.612 0.964 1.00 95.62 83 TYR A CA 1
ATOM 671 C C . TYR A 1 83 ? -10.381 -0.901 2.410 1.00 95.62 83 TYR A C 1
ATOM 673 O O . TYR A 1 83 ? -10.730 0.031 3.134 1.00 95.62 83 TYR A O 1
ATOM 681 N N . PHE A 1 84 ? -10.311 -2.158 2.859 1.00 92.12 84 PHE A N 1
ATOM 682 C CA . PHE A 1 84 ? -10.765 -2.531 4.201 1.00 92.12 84 PHE A CA 1
ATOM 683 C C . PHE A 1 84 ? -9.843 -1.999 5.303 1.00 92.12 84 PHE A C 1
ATOM 685 O O . PHE A 1 84 ? -10.302 -1.290 6.202 1.00 92.12 84 PHE A O 1
ATOM 692 N N . LEU A 1 85 ? -8.542 -2.291 5.226 1.00 94.50 85 LEU A N 1
ATOM 693 C CA . LEU A 1 85 ? -7.568 -1.862 6.233 1.00 94.50 85 LEU A CA 1
ATOM 694 C C . LEU A 1 85 ? -7.355 -0.349 6.183 1.00 94.50 85 LEU A C 1
ATOM 696 O O . LEU A 1 85 ? -7.311 0.308 7.222 1.00 94.50 85 LEU A O 1
ATOM 700 N N . GLY A 1 86 ? -7.291 0.222 4.980 1.00 95.12 86 GLY A N 1
ATOM 701 C CA . GLY A 1 86 ? -7.170 1.661 4.789 1.00 95.12 86 GLY A CA 1
ATOM 702 C C . GLY A 1 86 ? -8.388 2.409 5.307 1.00 95.12 86 GLY A C 1
ATOM 703 O O . GLY A 1 86 ? -8.212 3.340 6.082 1.00 95.12 86 GLY A O 1
ATOM 704 N N . SER A 1 87 ? -9.615 1.974 4.994 1.00 93.00 87 SER A N 1
ATOM 705 C CA . SER A 1 87 ? -10.829 2.601 5.543 1.00 93.00 87 SER A CA 1
ATOM 706 C C . SER A 1 87 ? -10.880 2.525 7.066 1.00 93.00 87 SER A C 1
ATOM 708 O O . SER A 1 87 ? -11.278 3.498 7.707 1.00 93.00 87 SER A O 1
ATOM 710 N N . PHE A 1 88 ? -10.487 1.392 7.657 1.00 91.38 88 PHE A N 1
ATOM 711 C CA . PHE A 1 88 ? -10.462 1.243 9.110 1.00 91.38 88 PHE A CA 1
ATOM 712 C C . PHE A 1 88 ? -9.450 2.215 9.720 1.00 91.38 88 PHE A C 1
ATOM 714 O O . PHE A 1 88 ? -9.819 3.040 10.560 1.00 91.38 88 PHE A O 1
ATOM 721 N N . LEU A 1 89 ? -8.190 2.173 9.278 1.00 92.25 89 LEU A N 1
ATOM 722 C CA . LEU A 1 89 ? -7.150 3.022 9.849 1.00 92.25 89 LEU A CA 1
ATOM 723 C C . LEU A 1 89 ? -7.460 4.506 9.619 1.00 92.25 89 LEU A C 1
ATOM 725 O O . LEU A 1 89 ? -7.378 5.301 10.550 1.00 92.25 89 LEU A O 1
ATOM 729 N N . LEU A 1 90 ? -7.910 4.877 8.421 1.00 93.31 90 LEU A N 1
ATOM 730 C CA . LEU A 1 90 ? -8.314 6.239 8.080 1.00 93.31 90 LEU A CA 1
ATOM 731 C C . LEU A 1 90 ? -9.413 6.769 9.009 1.00 93.31 90 LEU A C 1
ATOM 733 O O . LEU A 1 90 ? -9.335 7.914 9.450 1.00 93.31 90 LEU A O 1
ATOM 737 N N . ARG A 1 91 ? -10.399 5.937 9.370 1.00 88.94 91 ARG A N 1
ATOM 738 C CA . ARG A 1 91 ? -11.409 6.288 10.380 1.00 88.94 91 ARG A CA 1
ATOM 739 C C . ARG A 1 91 ? -10.800 6.405 11.773 1.00 88.94 91 ARG A C 1
ATOM 741 O O . ARG A 1 91 ? -11.173 7.307 12.506 1.00 88.94 91 ARG A O 1
ATOM 748 N N . ALA A 1 92 ? -9.860 5.534 12.134 1.00 86.75 92 ALA A N 1
ATOM 749 C CA . ALA A 1 92 ? -9.258 5.503 13.465 1.00 86.75 92 ALA A CA 1
ATOM 750 C C . ALA A 1 92 ? -8.294 6.673 13.747 1.00 86.75 92 ALA A C 1
ATOM 752 O O . ALA A 1 92 ? -8.240 7.148 14.883 1.00 86.75 92 ALA A O 1
ATOM 753 N N . VAL A 1 93 ? -7.525 7.130 12.749 1.00 88.44 93 VAL A N 1
ATOM 754 C CA . VAL A 1 93 ? -6.441 8.118 12.943 1.00 88.44 93 VAL A CA 1
ATOM 755 C C . VAL A 1 93 ? -6.494 9.337 12.023 1.00 88.44 93 VAL A C 1
ATOM 757 O O . VAL A 1 93 ? -5.764 10.301 12.254 1.00 88.44 93 VAL A O 1
ATOM 760 N N . GLY A 1 94 ? -7.361 9.339 11.012 1.00 90.94 94 GLY A N 1
ATOM 761 C CA . GLY A 1 94 ? -7.455 10.408 10.020 1.00 90.94 94 GLY A CA 1
ATOM 762 C C . GLY A 1 94 ? -6.437 10.299 8.878 1.00 90.94 94 GLY A C 1
ATOM 763 O O . GLY A 1 94 ? -5.520 9.478 8.882 1.00 90.94 94 GLY A O 1
ATOM 764 N N . GLU A 1 95 ? -6.616 11.162 7.876 1.00 92.50 95 GLU A N 1
ATOM 765 C CA . GLU A 1 95 ? -5.955 11.080 6.563 1.00 92.50 95 GLU A CA 1
ATOM 766 C C . GLU A 1 95 ? -4.432 11.189 6.622 1.00 92.50 95 GLU A C 1
ATOM 768 O O . GLU A 1 95 ? -3.731 10.370 6.033 1.00 92.50 95 GLU A O 1
ATOM 773 N N . ARG A 1 96 ? -3.901 12.150 7.387 1.00 93.12 96 ARG A N 1
ATOM 774 C CA . ARG A 1 96 ? -2.448 12.374 7.477 1.00 93.12 96 ARG A CA 1
ATOM 775 C C . ARG A 1 96 ? -1.710 11.154 8.025 1.00 93.12 96 ARG A C 1
ATOM 777 O O . ARG A 1 96 ? -0.693 10.753 7.471 1.00 93.12 96 ARG A O 1
ATOM 784 N N . SER A 1 97 ? -2.225 10.566 9.103 1.00 94.06 97 SER A N 1
ATOM 785 C CA . SER A 1 97 ? -1.619 9.390 9.728 1.00 94.06 97 SER A CA 1
ATOM 786 C C . SER A 1 97 ? -1.797 8.140 8.870 1.00 94.06 97 SER A C 1
ATOM 788 O O . SER A 1 97 ? -0.857 7.362 8.759 1.00 94.06 97 SER A O 1
ATOM 790 N N . PHE A 1 98 ? -2.948 7.976 8.208 1.00 95.88 98 PHE A N 1
ATOM 791 C CA . PHE A 1 98 ? -3.150 6.914 7.220 1.00 95.88 98 PHE A CA 1
ATOM 792 C C . PHE A 1 98 ? -2.100 6.974 6.098 1.00 95.88 98 PHE A C 1
ATOM 794 O O . PHE A 1 98 ? -1.421 5.979 5.845 1.00 95.88 98 PHE A O 1
ATOM 801 N N . LEU A 1 99 ? -1.914 8.147 5.480 1.00 97.38 99 LEU A N 1
ATOM 802 C CA . LEU A 1 99 ? -0.935 8.335 4.407 1.00 97.38 99 LEU A CA 1
ATOM 803 C C . LEU A 1 99 ? 0.494 8.103 4.898 1.00 97.38 99 LEU A C 1
ATOM 805 O O . LEU A 1 99 ? 1.263 7.423 4.225 1.00 97.38 99 LEU A O 1
ATOM 809 N N . ALA A 1 100 ? 0.844 8.612 6.083 1.00 98.00 100 ALA A N 1
ATOM 810 C CA . ALA A 1 100 ? 2.163 8.391 6.665 1.00 98.00 100 ALA A CA 1
ATOM 811 C C . ALA A 1 100 ? 2.449 6.897 6.880 1.00 98.00 100 ALA A C 1
ATOM 813 O O . ALA A 1 100 ? 3.505 6.421 6.476 1.00 98.00 100 ALA A O 1
ATOM 814 N N . VAL A 1 101 ? 1.506 6.145 7.460 1.00 98.25 101 VAL A N 1
ATOM 815 C CA . VAL A 1 101 ? 1.671 4.698 7.679 1.00 98.25 101 VAL A CA 1
ATOM 816 C C . VAL A 1 101 ? 1.800 3.954 6.350 1.00 98.25 101 VAL A C 1
ATOM 818 O O . VAL A 1 101 ? 2.696 3.125 6.214 1.00 98.25 101 VAL A O 1
ATOM 821 N N . PHE A 1 102 ? 0.963 4.272 5.358 1.00 98.56 102 PHE A N 1
ATOM 822 C CA . PHE A 1 102 ? 1.028 3.625 4.048 1.00 98.56 102 PHE A CA 1
ATOM 823 C C . PHE A 1 102 ? 2.360 3.889 3.334 1.00 98.56 102 PHE A C 1
ATOM 825 O O . PHE A 1 102 ? 3.022 2.948 2.901 1.00 98.56 102 PHE A O 1
ATOM 832 N N . PHE A 1 103 ? 2.774 5.156 3.222 1.00 98.56 103 PHE A N 1
ATOM 833 C CA . PHE A 1 103 ? 3.979 5.516 2.474 1.00 98.56 103 PHE A CA 1
ATOM 834 C C . PHE A 1 103 ? 5.262 5.099 3.186 1.00 98.56 103 PHE A C 1
ATOM 836 O O . PHE A 1 103 ? 6.145 4.544 2.543 1.00 98.56 103 PHE A O 1
ATOM 843 N N . LEU A 1 104 ? 5.369 5.297 4.503 1.00 98.50 104 LEU A N 1
ATOM 844 C CA . LEU A 1 104 ? 6.543 4.838 5.251 1.00 98.50 104 LEU A CA 1
ATOM 845 C C . LEU A 1 104 ? 6.629 3.309 5.268 1.00 98.50 104 LEU A C 1
ATOM 847 O O . LEU A 1 104 ? 7.720 2.761 5.148 1.00 98.50 104 LEU A O 1
ATOM 851 N N . GLY A 1 105 ? 5.486 2.625 5.361 1.00 98.38 105 GLY A N 1
ATOM 852 C CA . GLY A 1 105 ? 5.402 1.173 5.253 1.00 98.38 105 GLY A CA 1
ATOM 853 C C . GLY A 1 105 ? 5.854 0.646 3.897 1.00 98.38 105 GLY A C 1
ATOM 854 O O . GLY A 1 105 ? 6.698 -0.243 3.829 1.00 98.38 105 GLY A O 1
ATOM 855 N N . GLY A 1 106 ? 5.343 1.229 2.811 1.00 98.31 106 GLY A N 1
ATOM 856 C CA . GLY A 1 106 ? 5.747 0.859 1.456 1.00 98.31 106 GLY A CA 1
ATOM 857 C C . GLY A 1 106 ? 7.215 1.168 1.173 1.00 98.31 106 GLY A C 1
ATOM 858 O O . GLY A 1 106 ? 7.908 0.326 0.615 1.00 98.31 106 GLY A O 1
ATOM 859 N N . LEU A 1 107 ? 7.728 2.308 1.647 1.00 98.56 107 LEU A N 1
ATOM 860 C CA . LEU A 1 107 ? 9.154 2.631 1.570 1.00 98.56 107 LEU A CA 1
ATOM 861 C C . LEU A 1 107 ? 10.010 1.623 2.338 1.00 98.56 107 LEU A C 1
ATOM 863 O O . LEU A 1 107 ? 11.007 1.149 1.804 1.00 98.56 107 LEU A O 1
ATOM 867 N N . ALA A 1 108 ? 9.621 1.261 3.562 1.00 98.31 108 ALA A N 1
ATOM 868 C CA . ALA A 1 108 ? 10.325 0.242 4.335 1.00 98.31 108 ALA A CA 1
ATOM 869 C C . ALA A 1 108 ? 10.306 -1.120 3.620 1.00 98.31 108 ALA A C 1
ATOM 871 O O . ALA A 1 108 ? 11.338 -1.783 3.542 1.00 98.31 108 ALA A O 1
ATOM 872 N N . GLY A 1 109 ? 9.164 -1.506 3.041 1.00 97.38 109 GLY A N 1
ATOM 873 C CA . GLY A 1 109 ? 9.036 -2.708 2.215 1.00 97.38 109 GLY A CA 1
ATOM 874 C C . GLY A 1 109 ? 9.949 -2.678 0.989 1.00 97.38 109 GLY A C 1
ATOM 875 O O . GLY A 1 109 ? 10.664 -3.641 0.735 1.00 97.38 109 GLY A O 1
ATOM 876 N N . ASN A 1 110 ? 10.006 -1.551 0.284 1.00 97.81 110 ASN A N 1
ATOM 877 C CA . ASN A 1 110 ? 10.867 -1.365 -0.882 1.00 97.81 110 ASN A CA 1
ATOM 878 C C . ASN A 1 110 ? 12.356 -1.368 -0.520 1.00 97.81 110 ASN A C 1
ATOM 880 O O . ASN A 1 110 ? 13.160 -1.942 -1.249 1.00 97.81 110 ASN A O 1
ATOM 884 N N . ILE A 1 111 ? 12.736 -0.796 0.625 1.00 97.88 111 ILE A N 1
ATOM 885 C CA . ILE A 1 111 ? 14.107 -0.884 1.146 1.00 97.88 111 ILE A CA 1
ATOM 886 C C . ILE A 1 111 ? 14.460 -2.342 1.452 1.00 97.88 111 ILE A C 1
ATOM 888 O O . ILE A 1 111 ? 15.514 -2.812 1.032 1.00 97.88 111 ILE A O 1
ATOM 892 N N . LEU A 1 112 ? 13.579 -3.084 2.130 1.00 96.88 112 LEU A N 1
ATOM 893 C CA . LEU A 1 112 ? 13.792 -4.512 2.377 1.00 96.88 112 LEU A CA 1
ATOM 894 C C . LEU A 1 112 ? 13.892 -5.305 1.068 1.00 96.88 112 LEU A C 1
ATOM 896 O O . LEU A 1 112 ? 14.761 -6.163 0.948 1.00 96.88 112 LEU A O 1
ATOM 900 N N . PHE A 1 113 ? 13.064 -4.986 0.073 1.00 96.81 113 PHE A N 1
ATOM 901 C CA . PHE A 1 113 ? 13.137 -5.591 -1.254 1.00 96.81 113 PHE A CA 1
ATOM 902 C C . PHE A 1 113 ? 14.493 -5.329 -1.921 1.00 96.81 113 PHE A C 1
ATOM 904 O O . PHE A 1 113 ? 15.124 -6.268 -2.391 1.00 96.81 113 PHE A O 1
ATOM 911 N N . ILE A 1 114 ? 14.996 -4.092 -1.891 1.00 97.00 114 ILE A N 1
ATOM 912 C CA . ILE A 1 114 ? 16.325 -3.745 -2.424 1.00 97.00 114 ILE A CA 1
ATOM 913 C C . ILE A 1 114 ? 17.440 -4.549 -1.741 1.00 97.00 114 ILE A C 1
ATOM 915 O O . ILE A 1 114 ? 18.389 -4.959 -2.403 1.00 97.00 114 ILE A O 1
ATOM 919 N N . LEU A 1 115 ? 17.335 -4.769 -0.428 1.00 97.12 115 LEU A N 1
ATOM 920 C CA . LEU A 1 115 ? 18.361 -5.464 0.352 1.00 97.12 115 LEU A CA 1
ATOM 921 C C . LEU A 1 115 ? 18.337 -6.989 0.182 1.00 97.12 115 LEU A C 1
ATOM 923 O O . LEU A 1 115 ? 19.376 -7.626 0.344 1.00 97.12 115 LEU A O 1
ATOM 927 N N . LEU A 1 116 ? 17.165 -7.575 -0.077 1.00 96.50 116 LEU A N 1
ATOM 928 C CA . LEU A 1 116 ? 16.954 -9.025 0.004 1.00 96.50 116 LEU A CA 1
ATOM 929 C C . LEU A 1 116 ? 16.657 -9.690 -1.345 1.00 96.50 116 LEU A C 1
ATOM 931 O O . LEU A 1 116 ? 16.884 -10.892 -1.488 1.00 96.50 116 LEU A O 1
ATOM 935 N N . ALA A 1 117 ? 16.116 -8.954 -2.314 1.00 94.75 117 ALA A N 1
ATOM 936 C CA . ALA A 1 117 ? 15.712 -9.512 -3.597 1.00 94.75 117 ALA A CA 1
ATOM 937 C C . ALA A 1 117 ? 16.887 -9.631 -4.577 1.00 94.75 117 ALA A C 1
ATOM 939 O O . ALA A 1 117 ? 17.943 -9.016 -4.422 1.00 94.75 117 ALA A O 1
ATOM 940 N N . HIS A 1 118 ? 16.690 -10.420 -5.635 1.00 96.88 118 HIS A N 1
ATOM 941 C CA . HIS A 1 118 ? 17.669 -10.512 -6.712 1.00 96.88 118 HIS A CA 1
ATOM 942 C C . HIS A 1 118 ? 17.802 -9.143 -7.420 1.00 96.88 118 HIS A C 1
ATOM 944 O O . HIS A 1 118 ? 16.782 -8.526 -7.728 1.00 96.88 118 HIS A O 1
ATOM 950 N N . PRO A 1 119 ? 19.009 -8.660 -7.772 1.00 95.75 119 PRO A N 1
ATOM 951 C CA . PRO A 1 119 ? 19.174 -7.306 -8.320 1.00 95.75 119 PRO A CA 1
ATOM 952 C C . PRO A 1 119 ? 18.387 -7.020 -9.608 1.00 95.75 119 PRO A C 1
ATOM 954 O O . PRO A 1 119 ? 18.058 -5.871 -9.891 1.00 95.75 119 PRO A O 1
ATOM 957 N N . LEU A 1 120 ? 18.080 -8.069 -10.379 1.00 96.44 120 LEU A N 1
ATOM 958 C CA . LEU A 1 120 ? 17.305 -7.995 -11.624 1.00 96.44 120 LEU A CA 1
ATOM 959 C C . LEU A 1 120 ? 15.811 -8.314 -11.454 1.00 96.44 120 LEU A C 1
ATOM 961 O O . LEU A 1 120 ? 15.081 -8.317 -12.441 1.00 96.44 120 LEU A O 1
ATOM 965 N N . SER A 1 121 ? 15.342 -8.628 -10.242 1.00 95.50 121 SER A N 1
ATOM 966 C CA . SER A 1 121 ? 13.908 -8.819 -10.011 1.00 95.50 121 SER A CA 1
ATOM 967 C C . SER A 1 121 ? 13.202 -7.471 -9.905 1.00 95.50 121 SER A C 1
ATOM 969 O O . SER A 1 121 ? 13.686 -6.575 -9.214 1.00 95.50 121 SER A O 1
ATOM 971 N N . THR A 1 122 ? 12.045 -7.350 -10.550 1.00 96.56 122 THR A N 1
ATOM 972 C CA . THR A 1 122 ? 11.199 -6.156 -10.479 1.00 96.56 122 THR A CA 1
ATOM 973 C C . THR A 1 122 ? 10.124 -6.332 -9.406 1.00 96.56 122 THR A C 1
ATOM 975 O O . THR A 1 122 ? 9.250 -7.188 -9.529 1.00 96.56 122 THR A O 1
ATOM 978 N N . GLY A 1 123 ? 10.190 -5.518 -8.355 1.00 95.94 123 GLY A N 1
ATOM 979 C CA . GLY A 1 123 ? 9.201 -5.434 -7.285 1.00 95.94 123 GLY A CA 1
ATOM 980 C C . GLY A 1 123 ? 8.091 -4.445 -7.628 1.00 95.94 123 GLY A C 1
ATOM 981 O O . GLY A 1 123 ? 8.351 -3.325 -8.074 1.00 95.94 123 GLY A O 1
ATOM 982 N N . VAL A 1 124 ? 6.842 -4.857 -7.425 1.00 97.44 124 VAL A N 1
ATOM 983 C CA . VAL A 1 124 ? 5.641 -4.039 -7.636 1.00 97.44 124 VAL A CA 1
ATOM 984 C C . VAL A 1 124 ? 4.593 -4.398 -6.588 1.00 97.44 124 VAL A C 1
ATOM 986 O O . VAL A 1 124 ? 4.584 -5.527 -6.107 1.00 97.44 124 VAL A O 1
ATOM 989 N N . GLY A 1 125 ? 3.683 -3.478 -6.290 1.00 96.88 125 GLY A N 1
ATOM 990 C CA . GLY A 1 125 ? 2.502 -3.726 -5.468 1.00 96.88 125 GLY A CA 1
ATOM 991 C C . GLY A 1 125 ? 2.400 -2.804 -4.259 1.00 96.88 125 GLY A C 1
ATOM 992 O O . GLY A 1 125 ? 3.390 -2.306 -3.725 1.00 96.88 125 GLY A O 1
ATOM 993 N N . ALA A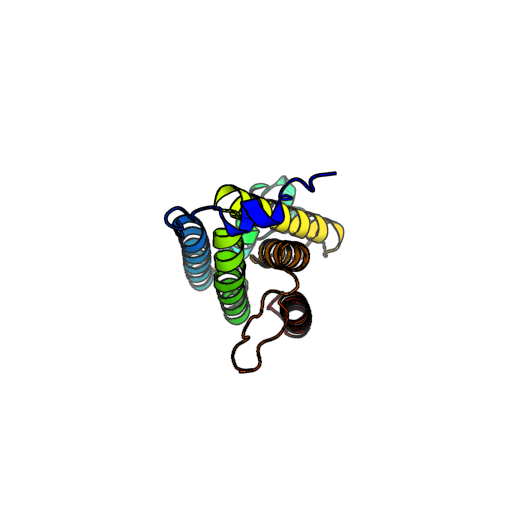 1 126 ? 1.169 -2.600 -3.794 1.00 97.62 126 ALA A N 1
ATOM 994 C CA . ALA A 1 126 ? 0.873 -1.800 -2.605 1.00 97.62 126 ALA A CA 1
ATOM 995 C C . ALA A 1 126 ? 1.122 -2.556 -1.279 1.00 97.62 126 ALA A C 1
ATOM 997 O O . ALA A 1 126 ? 0.932 -1.985 -0.199 1.00 97.62 126 ALA A O 1
ATOM 998 N N . SER A 1 127 ? 1.533 -3.829 -1.345 1.00 96.81 127 SER A N 1
ATOM 999 C CA . SER A 1 127 ? 1.532 -4.783 -0.231 1.00 96.81 127 SER A CA 1
ATOM 1000 C C . SER A 1 127 ? 2.363 -4.309 0.962 1.00 96.81 127 SER A C 1
ATOM 1002 O O . SER A 1 127 ? 1.872 -4.352 2.088 1.00 96.81 127 SER A O 1
ATOM 1004 N N . GLY A 1 128 ? 3.549 -3.730 0.745 1.00 96.38 128 GLY A N 1
ATOM 1005 C CA . GLY A 1 128 ? 4.368 -3.158 1.825 1.00 96.38 128 GLY A CA 1
ATOM 1006 C C . GLY A 1 128 ? 3.638 -2.081 2.643 1.00 96.38 128 GLY A C 1
ATOM 1007 O O . GLY A 1 128 ? 3.682 -2.084 3.876 1.00 96.38 128 GLY A O 1
ATOM 1008 N N . GLY A 1 129 ? 2.888 -1.200 1.973 1.00 98.06 129 GLY A N 1
ATOM 1009 C CA . GLY A 1 129 ? 2.052 -0.200 2.638 1.00 98.06 129 GLY A CA 1
ATOM 1010 C C . GLY A 1 129 ? 0.860 -0.833 3.355 1.00 98.06 129 GLY A C 1
ATOM 1011 O O . GLY A 1 129 ? 0.576 -0.500 4.503 1.00 98.06 129 GLY A O 1
ATOM 1012 N N . ILE A 1 130 ? 0.191 -1.796 2.719 1.00 98.19 130 ILE A N 1
ATOM 1013 C CA . ILE A 1 130 ? -0.959 -2.515 3.290 1.00 98.19 130 ILE A CA 1
ATOM 1014 C C . ILE A 1 130 ? -0.566 -3.304 4.546 1.00 98.19 130 ILE A C 1
ATOM 1016 O O . ILE A 1 130 ? -1.296 -3.279 5.537 1.00 98.19 130 ILE A O 1
ATOM 1020 N N . TYR A 1 131 ? 0.596 -3.955 4.553 1.00 97.19 131 TYR A N 1
ATOM 1021 C CA . TYR A 1 131 ? 1.108 -4.668 5.722 1.00 97.19 131 TYR A CA 1
ATOM 1022 C C . TYR A 1 131 ? 1.418 -3.720 6.880 1.00 97.19 131 TYR A C 1
ATOM 1024 O O . TYR A 1 131 ? 1.134 -4.055 8.031 1.00 97.19 131 TYR A O 1
ATOM 1032 N N . ALA A 1 132 ? 1.897 -2.506 6.599 1.00 97.88 132 ALA A N 1
ATOM 1033 C CA . ALA A 1 132 ? 2.049 -1.484 7.629 1.00 97.88 132 ALA A CA 1
ATOM 1034 C C . ALA A 1 132 ? 0.698 -1.006 8.186 1.00 97.88 132 ALA A C 1
ATOM 1036 O O . ALA A 1 132 ? 0.570 -0.852 9.401 1.00 97.88 132 ALA A O 1
ATOM 1037 N N . LEU A 1 133 ? -0.330 -0.840 7.339 1.00 97.62 133 LEU A N 1
ATOM 1038 C CA . LEU A 1 133 ? -1.695 -0.545 7.802 1.00 97.62 133 LEU A CA 1
ATOM 1039 C C . LEU A 1 133 ? -2.217 -1.659 8.723 1.00 97.62 133 LEU A C 1
ATOM 1041 O O . LEU A 1 133 ? -2.751 -1.376 9.796 1.00 97.62 133 LEU A O 1
ATOM 1045 N N . ALA A 1 134 ? -2.029 -2.920 8.322 1.00 96.12 134 ALA A N 1
ATOM 1046 C CA . ALA A 1 134 ? -2.433 -4.092 9.092 1.00 96.12 134 ALA A CA 1
ATOM 1047 C C . ALA A 1 134 ? -1.721 -4.151 10.454 1.00 96.12 134 ALA A C 1
ATOM 1049 O O . ALA A 1 134 ? -2.369 -4.327 11.486 1.00 96.12 134 ALA A O 1
ATOM 1050 N N . GLY A 1 135 ? -0.401 -3.945 10.472 1.00 95.75 135 GLY A N 1
ATOM 1051 C CA . GLY A 1 135 ? 0.401 -3.916 11.694 1.00 95.75 135 GLY A CA 1
ATOM 1052 C C . GLY A 1 135 ? 0.009 -2.773 12.633 1.00 95.75 135 GLY A C 1
ATOM 1053 O O . GLY A 1 135 ? -0.177 -2.995 13.829 1.00 95.75 135 GLY A O 1
ATOM 1054 N N . ALA A 1 136 ? -0.202 -1.566 12.096 1.00 95.94 136 ALA A N 1
ATOM 1055 C CA . ALA A 1 136 ? -0.667 -0.422 12.878 1.00 95.94 136 ALA A CA 1
ATOM 1056 C C . ALA A 1 136 ? -2.023 -0.713 13.540 1.00 95.94 136 ALA A C 1
ATOM 1058 O O . ALA A 1 136 ? -2.186 -0.514 14.742 1.00 95.94 136 ALA A O 1
ATOM 1059 N N . LEU A 1 137 ? -2.976 -1.257 12.782 1.00 93.81 137 LEU A N 1
ATOM 1060 C CA . LEU A 1 137 ? -4.287 -1.654 13.293 1.00 93.81 137 LEU A CA 1
ATOM 1061 C C . LEU A 1 137 ? -4.204 -2.748 14.366 1.00 93.81 137 LEU A C 1
ATOM 1063 O O . LEU A 1 137 ? -4.864 -2.636 15.402 1.00 93.81 137 LEU A O 1
ATOM 1067 N N . ALA A 1 138 ? -3.371 -3.770 14.154 1.00 92.56 138 ALA A N 1
ATOM 1068 C CA . ALA A 1 138 ? -3.168 -4.853 15.112 1.00 92.56 138 ALA A CA 1
ATOM 1069 C C . ALA A 1 138 ? -2.591 -4.359 16.450 1.00 92.56 138 ALA A C 1
ATOM 1071 O O . ALA A 1 138 ? -2.907 -4.930 17.488 1.00 92.56 138 ALA A O 1
ATOM 1072 N N . ILE 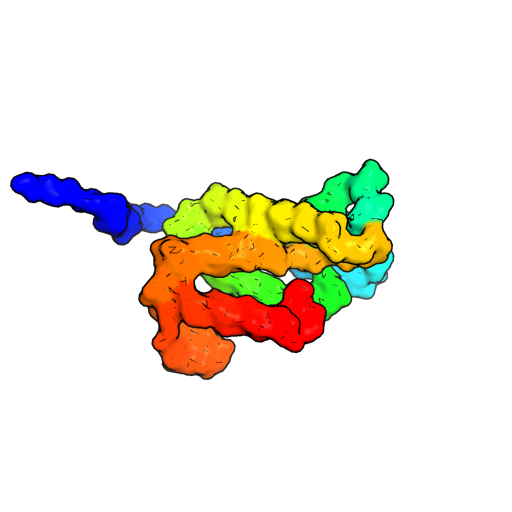A 1 139 ? -1.791 -3.289 16.449 1.00 92.38 139 ILE A N 1
ATOM 1073 C CA . ILE A 1 139 ? -1.238 -2.684 17.671 1.00 92.38 139 ILE A CA 1
ATOM 1074 C C . ILE A 1 139 ? -2.239 -1.724 18.323 1.00 92.38 139 ILE A C 1
ATOM 1076 O O . ILE A 1 139 ? -2.408 -1.732 19.540 1.00 92.38 139 ILE A O 1
ATOM 1080 N N . MET A 1 140 ? -2.908 -0.888 17.527 1.00 89.62 140 MET A N 1
ATOM 1081 C CA . MET A 1 140 ? -3.765 0.186 18.033 1.00 89.62 140 MET A CA 1
ATOM 1082 C C . MET A 1 140 ? -5.104 -0.312 18.574 1.00 89.62 140 MET A C 1
ATOM 1084 O O . MET A 1 140 ? -5.579 0.173 19.598 1.00 89.62 140 MET A O 1
ATOM 1088 N N . VAL A 1 141 ? -5.732 -1.255 17.872 1.00 90.62 141 VAL A N 1
ATOM 1089 C CA . VAL A 1 141 ? -7.076 -1.756 18.187 1.00 90.62 141 VAL A CA 1
ATOM 1090 C C . VAL A 1 141 ? -7.150 -3.289 18.055 1.00 90.62 141 VAL A C 1
ATOM 1092 O O . VAL A 1 141 ? -8.047 -3.812 17.392 1.00 90.62 141 VAL A O 1
ATOM 1095 N N . PRO A 1 142 ? -6.254 -4.052 18.722 1.00 89.81 142 PRO A N 1
ATOM 1096 C CA . PRO A 1 142 ? -6.105 -5.502 18.533 1.00 89.81 142 PRO A CA 1
ATOM 1097 C C . PRO A 1 142 ? -7.409 -6.280 18.711 1.00 89.81 142 PRO A C 1
ATOM 1099 O O . PRO A 1 142 ? -7.662 -7.259 18.014 1.00 89.81 142 PRO A O 1
ATOM 1102 N N . ARG A 1 143 ? -8.237 -5.868 19.676 1.00 90.12 143 ARG A N 1
ATOM 1103 C CA . ARG A 1 143 ? -9.460 -6.577 20.075 1.00 90.12 143 ARG A CA 1
ATOM 1104 C C . ARG A 1 143 ? -10.720 -6.079 19.369 1.00 90.12 143 ARG A C 1
ATOM 1106 O O . ARG A 1 143 ? -11.802 -6.536 19.721 1.00 90.12 143 ARG A O 1
ATOM 1113 N N . ALA A 1 144 ? -10.603 -5.157 18.411 1.00 87.75 144 ALA A N 1
ATOM 1114 C CA . ALA A 1 144 ? -11.759 -4.719 17.641 1.00 87.75 144 ALA A CA 1
ATOM 1115 C C . ALA A 1 144 ? -12.368 -5.923 16.897 1.00 87.75 144 ALA A C 1
ATOM 1117 O O . ALA A 1 144 ? -11.626 -6.634 16.213 1.00 87.75 144 ALA A O 1
ATOM 1118 N N . PRO A 1 145 ? -13.678 -6.189 17.048 1.00 87.12 145 PRO A N 1
ATOM 1119 C CA . PRO A 1 145 ? -14.320 -7.295 16.360 1.00 87.12 145 PRO A CA 1
ATOM 1120 C C . PRO A 1 145 ? -14.438 -6.968 14.873 1.00 87.12 145 PRO A C 1
ATOM 1122 O O . PRO A 1 145 ? -14.986 -5.931 14.498 1.00 87.12 145 PRO A O 1
ATOM 1125 N N . VAL A 1 146 ? -13.938 -7.865 14.029 1.00 87.38 146 VAL A N 1
ATOM 1126 C CA . VAL A 1 146 ? -14.061 -7.765 12.574 1.00 87.38 146 VAL A CA 1
ATOM 1127 C C . VAL A 1 146 ? -14.637 -9.042 11.989 1.00 87.38 146 VAL A C 1
ATOM 1129 O O . VAL A 1 146 ? -14.413 -10.140 12.501 1.00 87.38 146 VAL A O 1
ATOM 1132 N N . LEU A 1 147 ? -15.388 -8.876 10.904 1.00 85.56 147 LEU A N 1
ATOM 1133 C CA . LEU A 1 147 ? -15.908 -9.964 10.089 1.00 85.56 147 LEU A CA 1
ATOM 1134 C C . LEU A 1 147 ? -15.051 -10.067 8.831 1.00 85.56 147 LEU A C 1
ATOM 1136 O O . LEU A 1 147 ? -14.859 -9.075 8.128 1.00 85.56 147 LEU A O 1
ATOM 1140 N N . ILE A 1 148 ? -14.544 -11.264 8.553 1.00 78.62 148 ILE A N 1
ATOM 1141 C CA . ILE A 1 148 ? -13.798 -11.558 7.329 1.00 78.62 148 ILE A CA 1
ATOM 1142 C C . ILE A 1 148 ? -14.734 -12.336 6.424 1.00 78.62 148 ILE A C 1
ATOM 1144 O O . ILE A 1 148 ? -15.112 -13.450 6.759 1.00 78.62 148 ILE A O 1
ATOM 1148 N N . PHE A 1 149 ? -15.105 -11.791 5.271 1.00 76.19 149 PHE A N 1
ATOM 1149 C CA . PHE A 1 149 ? -15.878 -12.560 4.300 1.00 76.19 149 PHE A CA 1
ATOM 1150 C C . PHE A 1 149 ? -15.051 -13.766 3.799 1.00 76.19 149 PHE A C 1
ATOM 1152 O O . PHE A 1 149 ? -13.896 -13.563 3.423 1.00 76.19 149 PHE A O 1
ATOM 1159 N N . PRO A 1 150 ? -15.585 -15.006 3.769 1.00 75.38 150 PRO A N 1
ATOM 1160 C CA . PRO A 1 150 ? -16.976 -15.413 4.012 1.00 75.38 150 PRO A CA 1
ATOM 1161 C C . PRO A 1 150 ? -17.273 -15.936 5.433 1.00 75.38 150 PRO A C 1
ATOM 1163 O O . PRO A 1 150 ? -18.360 -16.450 5.664 1.00 75.38 150 PRO A O 1
ATOM 1166 N N . ILE A 1 151 ? -16.333 -15.856 6.375 1.00 81.38 151 ILE A N 1
ATOM 1167 C CA . ILE A 1 151 ? -16.463 -16.361 7.749 1.00 81.38 151 ILE A CA 1
ATOM 1168 C C . ILE A 1 151 ? -17.380 -15.415 8.557 1.00 81.38 151 ILE A C 1
ATOM 1170 O O . ILE A 1 151 ? -16.948 -14.325 8.940 1.00 81.38 151 ILE A O 1
ATOM 1174 N N . PRO A 1 152 ? -18.628 -15.801 8.898 1.00 81.00 152 PRO A N 1
ATOM 1175 C CA . PRO A 1 152 ? -19.574 -14.923 9.594 1.00 81.00 152 PRO A CA 1
ATOM 1176 C C . PRO A 1 152 ? -19.317 -14.860 11.112 1.00 81.00 152 PRO A C 1
ATOM 1178 O O . PRO A 1 152 ? -20.205 -14.503 11.883 1.00 81.00 152 PRO A O 1
ATOM 1181 N N . VAL A 1 153 ? -18.117 -15.244 11.556 1.00 86.62 153 VAL A N 1
ATOM 1182 C CA . VAL A 1 153 ? -17.733 -15.280 12.968 1.00 86.62 153 VAL A CA 1
ATOM 1183 C C . VAL A 1 153 ? -16.881 -14.048 13.268 1.00 86.62 153 VAL A C 1
ATOM 1185 O O . VAL A 1 153 ? -15.803 -13.911 12.681 1.00 86.62 153 VAL A O 1
ATOM 1188 N N . PRO A 1 154 ? -17.328 -13.149 14.166 1.00 87.69 154 PRO A N 1
ATOM 1189 C CA . PRO A 1 154 ? -16.525 -12.005 14.561 1.00 87.69 154 PRO A CA 1
ATOM 1190 C C . PRO A 1 154 ? -15.281 -12.501 15.292 1.00 87.69 154 PRO A C 1
ATOM 1192 O O . PRO A 1 154 ? -15.370 -13.291 16.232 1.00 87.69 154 PRO A O 1
ATOM 1195 N N . MET A 1 155 ? -14.118 -12.020 14.867 1.00 91.69 155 MET A N 1
ATOM 1196 C CA . MET A 1 155 ? -12.845 -12.338 15.505 1.00 91.69 155 MET A CA 1
ATOM 1197 C C . MET A 1 155 ? -12.068 -11.064 15.843 1.00 91.69 155 MET A C 1
ATOM 1199 O O . MET A 1 155 ? -12.316 -10.016 15.241 1.00 91.69 155 MET A O 1
ATOM 1203 N N . PRO A 1 156 ? -11.134 -11.123 16.807 1.00 91.75 156 PRO A N 1
ATOM 1204 C CA . PRO A 1 156 ? -10.261 -9.995 17.097 1.00 91.75 156 PRO A CA 1
ATOM 1205 C C . PRO A 1 156 ? -9.431 -9.604 15.868 1.00 91.75 156 PRO A C 1
ATOM 1207 O O . PRO A 1 156 ? -8.887 -10.469 15.181 1.00 91.75 156 PRO A O 1
ATOM 1210 N N . LEU A 1 157 ? -9.277 -8.303 15.627 1.00 89.81 157 LEU A N 1
ATOM 1211 C CA . LEU A 1 157 ? -8.523 -7.763 14.495 1.00 89.81 157 LEU A CA 1
ATOM 1212 C C . LEU A 1 157 ? -7.095 -8.308 14.384 1.00 89.81 157 LEU A C 1
ATOM 1214 O O . LEU A 1 157 ? -6.636 -8.571 13.278 1.00 89.81 157 LEU A O 1
ATOM 1218 N 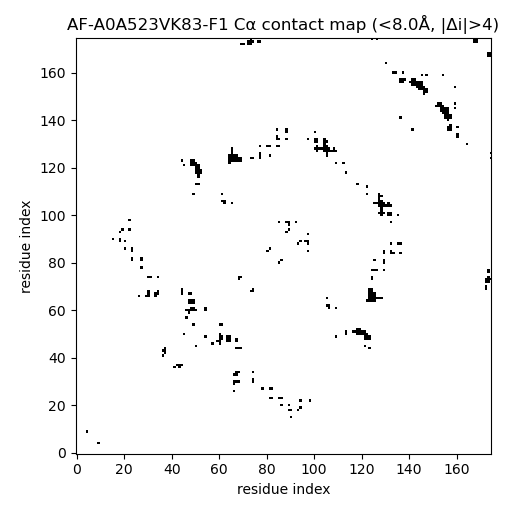N . TRP A 1 158 ? -6.397 -8.528 15.501 1.00 90.50 158 TRP A N 1
ATOM 1219 C CA . TRP A 1 158 ? -5.054 -9.118 15.457 1.00 90.50 158 TRP A CA 1
ATOM 1220 C C . TRP A 1 158 ? -5.056 -10.531 14.844 1.00 90.50 158 TRP A C 1
ATOM 1222 O O . TRP A 1 158 ? -4.161 -10.858 14.070 1.00 90.50 158 TRP A O 1
ATOM 1232 N N . VAL A 1 159 ? -6.086 -11.345 15.121 1.00 90.94 159 VAL A N 1
ATOM 1233 C CA . VAL A 1 159 ? -6.260 -12.679 14.516 1.00 90.94 159 VAL A CA 1
ATOM 1234 C C . VAL A 1 159 ? -6.527 -12.534 13.023 1.00 90.94 159 VAL A C 1
ATOM 1236 O O . VAL A 1 159 ? -5.902 -13.217 12.216 1.00 90.94 159 VAL A O 1
ATOM 1239 N N . ALA A 1 160 ? -7.410 -11.605 12.653 1.00 90.75 160 ALA A N 1
ATOM 1240 C CA . ALA A 1 160 ? -7.735 -11.336 11.258 1.00 90.75 160 ALA A CA 1
ATOM 1241 C C . ALA A 1 160 ? -6.506 -10.905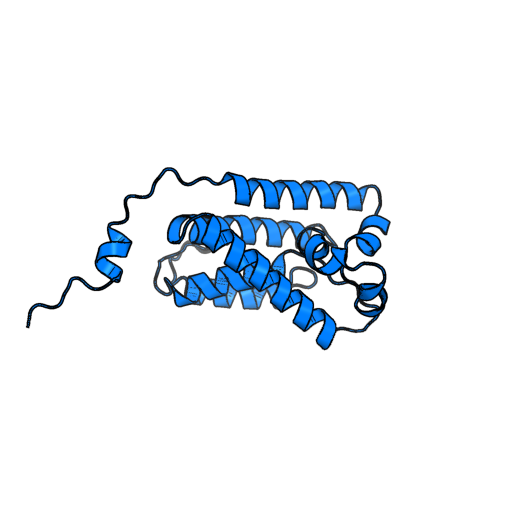 10.446 1.00 90.75 160 ALA A C 1
ATOM 1243 O O . ALA A 1 160 ? -6.304 -11.392 9.337 1.00 90.75 160 ALA A O 1
ATOM 1244 N N . VAL A 1 161 ? -5.658 -10.044 11.016 1.00 91.44 161 VAL A N 1
ATOM 1245 C CA . VAL A 1 161 ? -4.400 -9.607 10.400 1.00 91.44 161 VAL A CA 1
ATOM 1246 C C . VAL A 1 161 ? -3.429 -10.774 10.233 1.00 91.44 161 VAL A C 1
ATOM 1248 O O . VAL A 1 161 ? -2.841 -10.909 9.165 1.00 91.44 161 VAL A O 1
ATOM 1251 N N . LEU A 1 162 ? -3.282 -11.650 11.232 1.00 91.62 162 LEU A N 1
ATOM 1252 C CA . LEU A 1 162 ? -2.417 -12.828 11.105 1.00 91.62 162 LEU A CA 1
ATOM 1253 C C . LEU A 1 162 ? -2.899 -13.787 10.011 1.00 91.62 162 LEU A C 1
ATOM 1255 O O . LEU A 1 162 ? -2.087 -14.255 9.217 1.00 91.62 162 LEU A O 1
ATOM 1259 N N . ILE A 1 163 ? -4.209 -14.040 9.933 1.00 90.38 163 ILE A N 1
ATOM 1260 C CA . ILE A 1 163 ? -4.808 -14.854 8.866 1.00 90.38 163 ILE A CA 1
ATOM 1261 C C . ILE A 1 163 ? -4.562 -14.203 7.502 1.00 90.38 163 ILE A C 1
ATOM 1263 O O . ILE A 1 163 ? -4.132 -14.877 6.570 1.00 90.38 163 ILE A O 1
ATOM 1267 N N . PHE A 1 164 ? -4.795 -12.894 7.391 1.00 90.12 164 PHE A N 1
ATOM 1268 C CA . PHE A 1 164 ? -4.553 -12.130 6.171 1.00 90.12 164 PHE A CA 1
ATOM 1269 C C . PHE A 1 164 ? -3.093 -12.232 5.708 1.00 90.12 164 PHE A C 1
ATOM 1271 O O . PHE A 1 164 ? -2.851 -12.558 4.546 1.00 90.12 164 PHE A O 1
ATOM 1278 N N . LEU A 1 165 ? -2.126 -12.011 6.603 1.00 90.50 165 LEU A N 1
ATOM 1279 C CA . LEU A 1 165 ? -0.702 -12.125 6.279 1.00 90.50 165 LEU A CA 1
ATOM 1280 C C . LEU A 1 165 ? -0.360 -13.549 5.841 1.00 90.50 165 LEU A C 1
ATOM 1282 O O . LEU A 1 165 ? 0.248 -13.737 4.793 1.00 90.50 165 LEU A O 1
ATOM 1286 N N . PHE A 1 166 ? -0.810 -14.554 6.594 1.00 90.31 166 PHE A N 1
ATOM 1287 C CA . PHE A 1 166 ? -0.568 -15.956 6.267 1.00 90.31 166 PHE A CA 1
ATOM 1288 C C . PHE A 1 166 ? -1.090 -16.319 4.871 1.00 90.31 166 PHE A C 1
ATOM 1290 O O . PHE A 1 166 ? -0.347 -16.867 4.063 1.00 90.31 166 PHE A O 1
ATOM 1297 N N . ILE A 1 167 ? -2.332 -15.947 4.546 1.00 87.50 167 ILE A N 1
ATOM 1298 C CA . ILE A 1 167 ? -2.919 -16.182 3.218 1.00 87.50 167 ILE A CA 1
ATOM 1299 C C . ILE A 1 167 ? -2.142 -15.438 2.125 1.00 87.50 167 ILE A C 1
ATOM 1301 O O . ILE A 1 167 ? -1.898 -16.009 1.062 1.00 87.50 167 ILE A O 1
ATOM 1305 N N . SER A 1 168 ? -1.726 -14.195 2.383 1.00 86.19 168 SER A N 1
ATOM 1306 C CA . SER A 1 168 ? -1.025 -13.365 1.394 1.00 86.19 168 SER A CA 1
ATOM 1307 C C . SER A 1 168 ? 0.304 -13.986 0.957 1.00 86.19 168 SER A C 1
ATOM 1309 O O . SER A 1 168 ? 0.620 -13.963 -0.227 1.00 86.19 168 SER A O 1
ATOM 1311 N N . PHE A 1 169 ? 1.049 -14.604 1.882 1.00 86.50 169 PHE A N 1
ATOM 1312 C CA . PHE A 1 169 ? 2.305 -15.297 1.565 1.00 86.50 169 PHE A CA 1
ATOM 1313 C C . PHE A 1 169 ? 2.115 -16.726 1.036 1.00 86.50 169 PHE A C 1
ATOM 1315 O O . PHE A 1 169 ? 3.030 -17.271 0.422 1.00 86.50 169 PHE A O 1
ATOM 1322 N N . LEU A 1 170 ? 0.953 -17.348 1.262 1.00 87.06 170 LEU A N 1
ATOM 1323 C CA . LEU A 1 170 ? 0.657 -18.686 0.745 1.00 87.06 170 LEU A CA 1
ATOM 1324 C C . LEU A 1 170 ? 0.246 -18.690 -0.725 1.00 87.06 170 LEU A C 1
ATOM 1326 O O . LEU A 1 170 ? 0.509 -19.669 -1.422 1.00 87.06 170 LEU A O 1
ATOM 1330 N N . ILE A 1 171 ? -0.439 -17.644 -1.188 1.00 83.38 171 ILE A N 1
ATOM 1331 C CA . ILE A 1 171 ? -0.947 -17.582 -2.558 1.00 83.38 171 ILE A CA 1
ATOM 1332 C C . ILE A 1 171 ? 0.060 -16.818 -3.431 1.00 83.38 171 ILE A C 1
ATOM 1334 O O . ILE A 1 171 ? 0.246 -15.612 -3.238 1.00 83.38 171 ILE A O 1
ATOM 1338 N N . PRO A 1 172 ? 0.685 -17.475 -4.426 1.00 78.56 172 PRO A N 1
ATOM 1339 C CA . PRO A 1 172 ? 1.647 -16.817 -5.300 1.00 78.56 172 PRO A CA 1
ATOM 1340 C C . PRO A 1 172 ? 1.031 -15.625 -6.041 1.00 78.56 172 PRO A C 1
ATOM 1342 O O . PRO A 1 172 ? -0.062 -15.720 -6.603 1.00 78.56 172 PRO A O 1
ATOM 1345 N N . GLY A 1 173 ? 1.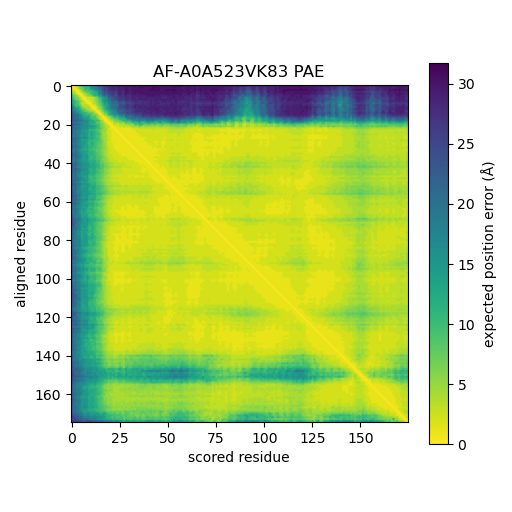759 -14.508 -6.068 1.00 76.44 173 GLY A N 1
ATOM 1346 C CA . GLY A 1 173 ? 1.357 -13.303 -6.793 1.00 76.44 173 GLY A CA 1
ATOM 1347 C C . GLY A 1 173 ? 0.332 -12.421 -6.074 1.00 76.44 173 GLY A C 1
ATOM 1348 O O . GLY A 1 173 ? -0.294 -11.605 -6.740 1.00 76.44 173 GLY A O 1
ATOM 1349 N N . ILE A 1 174 ? 0.129 -12.580 -4.760 1.00 80.38 174 ILE A N 1
ATOM 1350 C CA . ILE A 1 174 ? -0.650 -11.637 -3.933 1.00 80.38 174 ILE A CA 1
ATOM 1351 C C . ILE A 1 174 ? 0.251 -10.688 -3.129 1.00 80.38 174 ILE A C 1
ATOM 1353 O O . ILE A 1 174 ? -0.069 -9.501 -3.035 1.00 80.38 174 ILE A O 1
ATOM 1357 N N . ALA A 1 175 ? 1.313 -11.228 -2.522 1.00 70.69 175 ALA A N 1
ATOM 1358 C CA . ALA A 1 175 ? 2.254 -10.508 -1.662 1.00 70.69 175 ALA A CA 1
ATOM 1359 C C . ALA A 1 175 ? 3.396 -9.847 -2.436 1.00 70.69 175 ALA A C 1
ATOM 1361 O O . ALA A 1 175 ? 3.922 -10.497 -3.369 1.00 70.69 175 ALA A O 1
#

Secondary structure (DSSP, 8-state):
------THHHHHT--------HHHHHHHHHHHHHHHHHHH-TTHHHHHSB-GGGTTT-TTHHHHGGG--SSHHHHHHHHHHHHHHHHHHHHHH-HHHHHHHHHHHHHHHHHHHHHHS-TT--B--SHHHHHHHHHHHHHHSTT-EEEETTEEEEEEHHHHHHHHHHHHHHSTTT-

Sequence (175 aa):
MNLKPDFIYNWAMRTYGPVNLNALWFMIGLSVSLFFVTLLRPETIYFLGLTPALLSEQPWTIISSMFVHAGFSHILFNMISLYFLGSFLLRAVGERSFLAVFFLGGLAGNILFILLAHPLSTGVGASGGIYALAGALAIMVPRAPVLIFPIPVPMPLWVAVLIFLFISFLIPGIA

pLDDT: mean 89.08, std 14.69, range [36.34, 98.56]

Nearest PDB structures (foldseek):
  4h1d-assembly1_A  TM=8.229E-01  e=1.071E-04  Escherichia coli K-12
  6pju-assembly1_A  TM=8.444E-01  e=3.398E-04  Escherichia coli
  5f5d-assembly1_A  TM=7.601E-01  e=2.233E-04  Escherichia coli
  2ic8-assembly1_A  TM=8.191E-01  e=4.656E-04  Escherichia coli
  3txt-assembly1_A  TM=8.282E-01  e=6.722E-04  Escherichia coli K-12